Protein AF-A0A952HUH3-F1 (afdb_monomer)

Secondary structure (DSSP, 8-state):
--SHHHHHHHHHHHHHHHHHSS--SS--EEEEEEEEEEEEEE--HHHHHHH--S-EEEEEEEEEEEEES-HHHHHHHHHH-SSS-GGGT-S-------

Radius of gyration: 15.28 Å; Cα contacts (8 Å, |Δi|>4): 122; chains: 1; bounding box: 31×26×47 Å

Sequence (98 aa):
DENFQTELNNIMEATFREFYGRSLKETLKFYPLNMRKEVVKHTLRSFREKTGKPIMYITGNSGIFKLKGHPEDLQVIYQIGFGNRRSQGFGMVDVIGG

Solvent-accessible surface area (backbone atoms only — not comparable to full-atom values): 6060 Å² total; per-residue (Å²): 116,91,58,54,57,58,54,49,43,54,53,49,33,51,49,31,36,73,77,67,74,36,68,65,90,41,81,62,45,80,44,82,73,52,70,44,83,42,77,45,81,40,74,51,68,71,53,28,76,74,67,74,43,84,63,46,80,45,81,49,73,50,72,46,63,49,78,44,56,40,68,70,58,52,55,50,36,54,75,65,27,48,85,66,59,41,96,75,79,32,39,72,64,82,89,81,84,133

Mean predicted aligned error: 4.93 Å

Structure (mmCIF, N/CA/C/O backbone):
data_AF-A0A952HUH3-F1
#
_entry.id   AF-A0A952HUH3-F1
#
loop_
_atom_site.group_PDB
_atom_site.id
_atom_site.type_symbol
_atom_site.label_atom_id
_atom_site.label_alt_id
_atom_site.label_comp_id
_atom_site.label_asym_id
_atom_site.label_entity_id
_atom_site.label_seq_id
_atom_site.pdbx_PDB_ins_code
_atom_site.Cartn_x
_atom_site.Cartn_y
_atom_site.Cartn_z
_atom_site.occupancy
_atom_site.B_iso_or_equiv
_atom_site.auth_seq_id
_atom_site.auth_comp_id
_atom_site.auth_asym_id
_atom_site.auth_atom_id
_atom_site.pdbx_PDB_model_num
ATOM 1 N N . ASP A 1 1 ? -1.852 13.536 1.874 1.00 69.69 1 ASP A N 1
ATOM 2 C CA . ASP A 1 1 ? -0.892 13.571 2.984 1.00 69.69 1 ASP A CA 1
ATOM 3 C C . ASP A 1 1 ? 0.483 13.525 2.355 1.00 69.69 1 ASP A C 1
ATOM 5 O O . ASP A 1 1 ? 0.731 12.617 1.566 1.00 69.69 1 ASP A O 1
ATOM 9 N N . GLU A 1 2 ? 1.298 14.546 2.600 1.00 73.69 2 GLU A N 1
ATOM 10 C CA . GLU A 1 2 ? 2.629 14.679 1.997 1.00 73.69 2 GLU A CA 1
ATOM 11 C C . GLU A 1 2 ? 3.591 13.584 2.487 1.00 73.69 2 GLU A C 1
ATOM 13 O O . GLU A 1 2 ? 4.481 13.176 1.745 1.00 73.69 2 GLU A O 1
ATOM 18 N N . ASN A 1 3 ? 3.355 13.020 3.678 1.00 87.81 3 ASN A N 1
ATOM 19 C CA . ASN A 1 3 ? 4.217 11.997 4.273 1.00 87.81 3 ASN A CA 1
ATOM 20 C C . ASN A 1 3 ? 3.831 10.569 3.881 1.00 87.81 3 ASN A C 1
ATOM 22 O O . ASN A 1 3 ? 4.663 9.665 3.969 1.00 87.81 3 ASN A O 1
ATOM 26 N N . PHE A 1 4 ? 2.602 10.352 3.399 1.00 87.75 4 PHE A N 1
ATOM 27 C CA . PHE A 1 4 ? 2.099 9.008 3.102 1.00 87.75 4 PHE A CA 1
ATOM 28 C C . PHE A 1 4 ? 2.997 8.245 2.125 1.00 87.75 4 PHE A C 1
ATOM 30 O O . PHE A 1 4 ? 3.267 7.067 2.332 1.00 87.75 4 PHE A O 1
ATOM 37 N N . GLN A 1 5 ? 3.478 8.900 1.065 1.00 91.25 5 GLN A N 1
ATOM 38 C CA . GLN A 1 5 ? 4.318 8.226 0.076 1.00 91.25 5 GLN A CA 1
ATOM 39 C C . GLN A 1 5 ? 5.677 7.815 0.653 1.00 91.25 5 GLN A C 1
ATOM 41 O O . GLN A 1 5 ? 6.172 6.730 0.339 1.00 91.25 5 GLN A O 1
ATOM 46 N N . THR A 1 6 ? 6.260 8.650 1.509 1.00 93.69 6 THR A N 1
ATOM 47 C CA . THR A 1 6 ? 7.519 8.351 2.197 1.00 93.69 6 THR A CA 1
ATOM 48 C C . THR A 1 6 ? 7.337 7.189 3.168 1.00 93.69 6 THR A C 1
ATOM 50 O O . THR A 1 6 ? 8.071 6.206 3.099 1.00 93.69 6 THR A O 1
ATOM 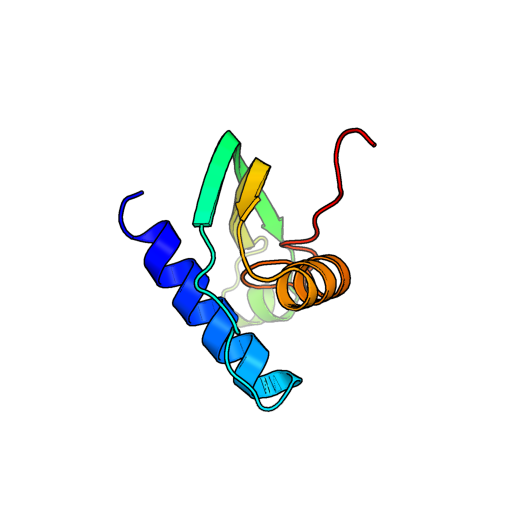53 N N . GLU A 1 7 ? 6.317 7.249 4.026 1.00 93.00 7 GLU A N 1
ATOM 54 C CA . GLU A 1 7 ? 6.016 6.185 4.990 1.00 93.00 7 GLU A CA 1
ATOM 55 C C . GLU A 1 7 ? 5.698 4.859 4.305 1.00 93.00 7 GLU A C 1
ATOM 57 O O . GLU A 1 7 ? 6.194 3.810 4.717 1.00 93.00 7 GLU A O 1
ATOM 62 N N . LEU A 1 8 ? 4.919 4.907 3.224 1.00 92.50 8 LEU A N 1
ATOM 63 C CA . LEU A 1 8 ? 4.618 3.743 2.411 1.00 92.50 8 LEU A CA 1
ATOM 64 C C . LEU A 1 8 ? 5.899 3.074 1.909 1.00 92.50 8 LEU A C 1
ATOM 66 O O . LEU A 1 8 ? 6.068 1.871 2.090 1.00 92.50 8 LEU A O 1
ATOM 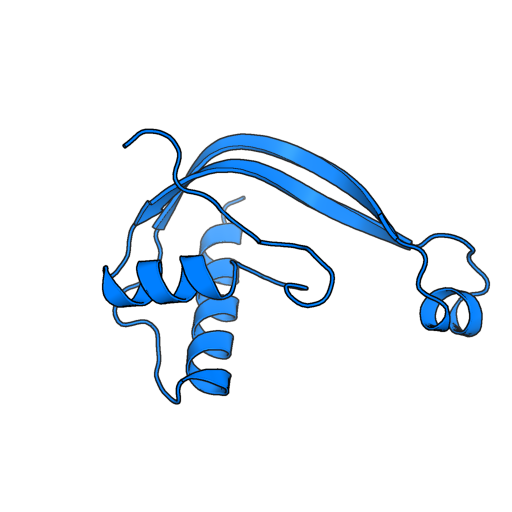70 N N . ASN A 1 9 ? 6.797 3.839 1.285 1.00 94.88 9 ASN A N 1
ATOM 71 C CA . ASN A 1 9 ? 8.047 3.283 0.780 1.00 94.88 9 ASN A CA 1
ATOM 72 C C . ASN A 1 9 ? 8.898 2.716 1.920 1.00 94.88 9 ASN A C 1
ATOM 74 O O . ASN A 1 9 ? 9.392 1.606 1.781 1.00 94.88 9 ASN A O 1
ATOM 78 N N . ASN A 1 10 ? 8.980 3.385 3.074 1.00 94.94 10 ASN A N 1
ATOM 79 C CA . ASN A 1 10 ? 9.714 2.873 4.237 1.00 94.94 10 ASN A CA 1
ATOM 80 C C . A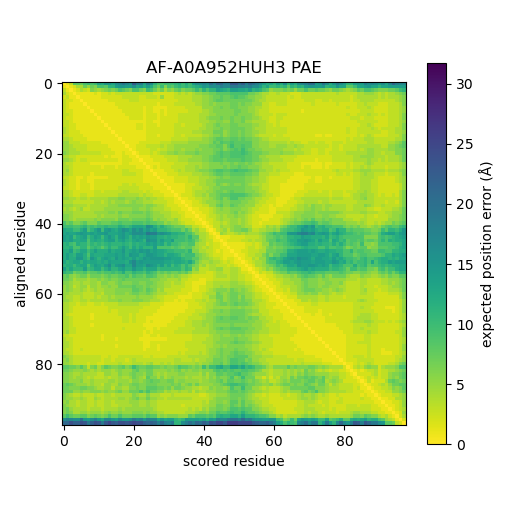SN A 1 10 ? 9.174 1.518 4.729 1.00 94.94 10 ASN A C 1
ATOM 82 O O . ASN A 1 10 ? 9.947 0.601 5.008 1.00 94.94 10 ASN A O 1
ATOM 86 N N . ILE A 1 11 ? 7.848 1.368 4.813 1.00 93.88 11 ILE A N 1
ATOM 87 C CA . ILE A 1 11 ? 7.202 0.111 5.222 1.00 93.88 11 ILE A CA 1
ATOM 88 C C . ILE A 1 11 ? 7.457 -0.994 4.195 1.00 93.88 11 ILE A C 1
ATOM 90 O O . ILE A 1 11 ? 7.738 -2.139 4.564 1.00 93.88 11 ILE A O 1
ATOM 94 N N . MET A 1 12 ? 7.346 -0.668 2.907 1.00 94.25 12 MET A N 1
ATOM 95 C CA . MET A 1 12 ? 7.538 -1.643 1.839 1.00 94.25 12 MET A CA 1
ATOM 96 C C . MET A 1 12 ? 9.009 -2.050 1.704 1.00 94.25 12 MET A C 1
ATOM 98 O O . MET A 1 12 ? 9.278 -3.235 1.554 1.00 94.25 12 MET A O 1
ATOM 102 N N . GLU A 1 13 ? 9.954 -1.127 1.868 1.00 95.56 13 GLU A N 1
ATOM 103 C CA . GLU A 1 13 ? 11.389 -1.420 1.967 1.00 95.56 13 GLU A CA 1
ATOM 104 C C . GLU A 1 13 ? 11.688 -2.403 3.101 1.00 95.56 13 GLU A C 1
ATOM 106 O O . GLU A 1 13 ? 12.321 -3.435 2.883 1.00 95.56 13 GLU A O 1
ATOM 111 N N . ALA A 1 14 ? 11.187 -2.124 4.309 1.00 94.25 14 ALA A N 1
ATOM 112 C CA . ALA A 1 14 ? 11.372 -3.009 5.456 1.00 94.25 14 ALA A CA 1
ATOM 113 C C . ALA A 1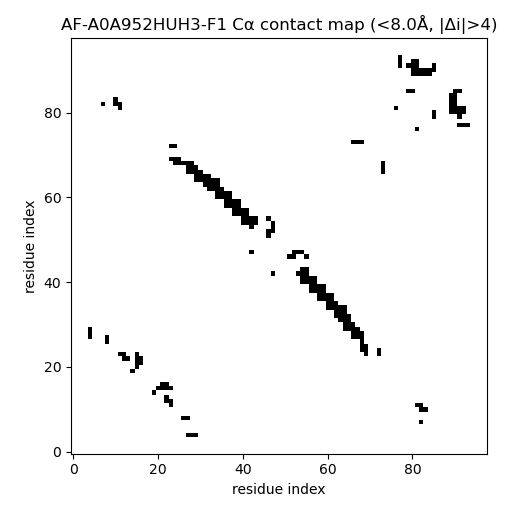 14 ? 10.762 -4.395 5.202 1.00 94.25 14 ALA A C 1
ATOM 115 O O . ALA A 1 14 ? 11.412 -5.411 5.433 1.00 94.25 14 ALA A O 1
ATOM 116 N N . THR A 1 15 ? 9.550 -4.433 4.641 1.00 92.81 15 THR A N 1
ATOM 117 C CA . THR A 1 15 ? 8.860 -5.675 4.273 1.00 92.81 15 THR A CA 1
ATOM 118 C C . THR A 1 15 ? 9.665 -6.490 3.261 1.00 92.81 15 THR A C 1
ATOM 120 O O . THR A 1 15 ? 9.845 -7.692 3.434 1.00 92.81 15 THR A O 1
ATOM 123 N N . PHE A 1 16 ? 10.147 -5.865 2.188 1.00 94.69 16 PHE A N 1
ATOM 124 C CA . PHE A 1 16 ? 10.900 -6.574 1.156 1.00 94.69 16 PHE A CA 1
ATOM 125 C C . PHE A 1 16 ? 12.230 -7.101 1.705 1.00 94.69 16 PHE A C 1
ATOM 127 O O . PHE A 1 16 ? 12.604 -8.239 1.414 1.00 94.69 16 PHE A O 1
ATOM 134 N N . ARG A 1 17 ? 12.900 -6.334 2.572 1.00 95.38 17 ARG A N 1
ATOM 135 C CA . ARG A 1 17 ? 14.140 -6.774 3.224 1.00 95.38 17 ARG A CA 1
ATOM 136 C C . ARG A 1 17 ? 13.906 -7.960 4.149 1.00 95.38 17 ARG A C 1
ATOM 138 O O . ARG A 1 17 ? 14.673 -8.914 4.094 1.00 95.38 17 ARG A O 1
ATOM 145 N N . GLU A 1 18 ? 12.851 -7.910 4.956 1.00 92.06 18 GLU A N 1
ATOM 146 C CA . GLU A 1 18 ? 12.512 -8.958 5.922 1.00 92.06 18 GLU A CA 1
ATOM 147 C C . GLU A 1 18 ? 12.099 -10.267 5.238 1.00 92.06 18 GLU A C 1
ATOM 149 O O . GLU A 1 18 ? 12.610 -11.329 5.585 1.00 92.06 18 GLU A O 1
ATOM 154 N N . PHE A 1 19 ? 11.205 -10.204 4.247 1.00 90.19 19 PHE A N 1
ATOM 155 C CA . PHE A 1 19 ? 10.604 -11.407 3.657 1.00 90.19 19 PHE A CA 1
ATOM 156 C C . PHE A 1 19 ? 11.314 -11.916 2.398 1.00 90.19 19 PHE A C 1
ATOM 158 O O . PHE A 1 19 ? 11.191 -13.094 2.073 1.00 90.19 19 PHE A O 1
ATOM 165 N N . TYR A 1 20 ? 12.049 -11.058 1.686 1.00 91.69 20 TYR A N 1
ATOM 166 C CA . TYR A 1 20 ? 12.661 -11.390 0.392 1.00 91.69 20 TYR A CA 1
ATOM 167 C C . TYR A 1 20 ? 14.169 -11.119 0.339 1.00 91.69 20 TYR A C 1
ATOM 169 O O . TYR A 1 20 ? 14.783 -11.320 -0.708 1.00 91.69 20 TYR A O 1
ATOM 177 N N . GLY A 1 21 ? 14.780 -10.650 1.435 1.00 94.56 21 GLY A N 1
ATOM 178 C CA . GLY A 1 21 ? 16.223 -10.404 1.513 1.00 94.56 21 GLY A CA 1
ATOM 179 C C . GLY A 1 21 ? 16.731 -9.311 0.566 1.00 94.56 21 GLY A C 1
ATOM 180 O O . GLY A 1 21 ? 17.928 -9.245 0.292 1.00 94.56 21 GLY A O 1
ATOM 181 N N . ARG A 1 22 ? 15.841 -8.461 0.038 1.00 95.94 22 ARG A N 1
ATOM 182 C CA . ARG A 1 22 ? 16.173 -7.403 -0.928 1.00 95.94 22 ARG A CA 1
ATOM 183 C C . ARG A 1 22 ? 15.358 -6.136 -0.691 1.00 95.94 22 ARG A C 1
ATOM 185 O O . ARG A 1 22 ? 14.326 -6.182 -0.044 1.00 95.94 22 ARG A O 1
ATOM 192 N N . SER A 1 23 ? 15.804 -5.019 -1.249 1.00 96.06 23 SER A N 1
ATOM 193 C CA . SER A 1 23 ? 15.045 -3.757 -1.269 1.00 96.06 23 SER A CA 1
ATOM 194 C C . SER A 1 23 ? 14.024 -3.742 -2.413 1.00 96.06 23 SER A C 1
ATOM 196 O O . SER A 1 23 ? 14.024 -4.644 -3.268 1.00 96.06 23 SER A O 1
ATOM 198 N N . LEU A 1 24 ? 13.182 -2.706 -2.461 1.00 96.19 24 LEU A N 1
ATOM 199 C CA . LEU A 1 24 ? 12.419 -2.410 -3.674 1.00 96.19 24 LEU A CA 1
ATOM 200 C C . LEU A 1 24 ? 13.393 -2.116 -4.824 1.00 96.19 24 LEU A C 1
ATOM 202 O O . LEU A 1 24 ? 14.431 -1.480 -4.637 1.00 96.19 24 LEU A O 1
ATOM 206 N N . LYS A 1 25 ? 13.069 -2.600 -6.021 1.00 97.19 25 LYS A N 1
ATOM 207 C CA . LYS A 1 25 ? 13.837 -2.331 -7.242 1.00 97.19 25 LYS A CA 1
ATOM 208 C C . LYS A 1 25 ? 13.627 -0.896 -7.717 1.00 97.19 25 LYS A C 1
ATOM 210 O O . LYS A 1 25 ? 14.544 -0.289 -8.258 1.00 97.19 25 LYS A O 1
ATOM 215 N N . GLU A 1 26 ? 12.432 -0.353 -7.488 1.00 96.50 26 GLU A N 1
ATOM 216 C CA . GLU A 1 26 ? 12.087 1.042 -7.758 1.00 96.50 26 GLU A CA 1
ATOM 217 C C . GLU A 1 26 ? 11.167 1.602 -6.670 1.00 96.50 26 GLU A C 1
ATOM 219 O O . GLU A 1 26 ? 10.298 0.901 -6.149 1.00 96.50 26 GLU A O 1
ATOM 224 N N . THR A 1 27 ? 11.306 2.896 -6.376 1.00 95.12 27 THR A N 1
ATOM 225 C CA . THR A 1 27 ? 10.407 3.607 -5.460 1.00 95.12 27 THR A CA 1
ATOM 226 C C . THR A 1 27 ? 8.964 3.560 -5.958 1.00 95.12 27 THR A C 1
ATOM 228 O O . THR A 1 27 ? 8.661 3.906 -7.104 1.00 95.12 27 THR A O 1
ATOM 231 N N . LEU A 1 28 ? 8.049 3.220 -5.057 1.00 95.94 28 LEU A N 1
ATOM 232 C CA . LEU A 1 28 ? 6.622 3.179 -5.332 1.00 95.94 28 LEU A CA 1
ATOM 233 C C . LEU A 1 28 ? 6.048 4.595 -5.429 1.00 95.94 28 LEU A C 1
ATOM 235 O O . LEU A 1 28 ? 6.297 5.452 -4.571 1.00 95.94 28 LEU A O 1
ATOM 239 N N . LYS A 1 29 ? 5.221 4.825 -6.453 1.00 96.19 29 LYS A N 1
ATOM 240 C CA . LYS A 1 29 ? 4.439 6.056 -6.630 1.00 96.19 29 LYS A CA 1
ATOM 241 C C . LYS A 1 29 ? 2.955 5.746 -6.531 1.00 96.19 29 LYS A C 1
ATOM 243 O O . LYS A 1 29 ? 2.423 4.976 -7.333 1.00 96.19 29 LYS A O 1
ATOM 248 N N . PHE A 1 30 ? 2.301 6.359 -5.552 1.00 94.50 30 PHE A N 1
ATOM 249 C CA . PHE A 1 30 ? 0.896 6.136 -5.241 1.00 94.50 30 PHE A CA 1
ATOM 250 C C . PHE A 1 30 ? 0.054 7.320 -5.716 1.00 94.50 30 PHE A C 1
ATOM 252 O O . PHE A 1 30 ? 0.324 8.464 -5.357 1.00 94.50 30 PHE A O 1
ATOM 259 N N . TYR A 1 31 ? -0.985 7.042 -6.497 1.00 94.31 31 TYR A N 1
ATOM 260 C CA . TYR A 1 31 ? -1.901 8.050 -7.021 1.00 94.31 31 TYR A CA 1
ATOM 261 C C . TYR A 1 31 ? -3.327 7.719 -6.562 1.00 94.31 31 TYR A C 1
ATOM 263 O O . TYR A 1 31 ? -3.943 6.810 -7.131 1.00 94.31 31 TYR A O 1
ATOM 271 N N . PRO A 1 32 ? -3.869 8.410 -5.541 1.00 93.56 32 PRO A N 1
ATOM 272 C CA . PRO A 1 32 ? -5.247 8.189 -5.116 1.00 93.56 32 PRO A CA 1
ATOM 273 C C . PRO A 1 32 ? -6.202 8.610 -6.240 1.00 93.56 32 PRO A C 1
ATOM 275 O O . PRO A 1 32 ? -6.064 9.705 -6.780 1.00 93.56 32 PRO A O 1
ATOM 278 N N . LEU A 1 33 ? -7.165 7.753 -6.592 1.00 93.56 33 LEU A N 1
ATOM 279 C CA . LEU A 1 33 ? -8.208 8.088 -7.570 1.00 93.56 33 LEU A CA 1
ATOM 280 C C . LEU A 1 33 ? -9.543 8.350 -6.880 1.00 93.56 33 LEU A C 1
ATOM 282 O O . LEU A 1 33 ? -10.137 9.408 -7.044 1.00 93.56 33 LEU A O 1
ATOM 286 N N . ASN A 1 34 ? -10.004 7.385 -6.088 1.00 93.38 34 ASN A N 1
ATOM 287 C CA . ASN A 1 34 ? -11.226 7.493 -5.307 1.00 93.38 34 ASN A CA 1
ATOM 288 C C . ASN A 1 34 ? -11.015 6.757 -3.987 1.00 93.38 34 ASN A C 1
ATOM 290 O O . ASN A 1 34 ? -11.242 5.553 -3.903 1.00 93.38 34 ASN A O 1
ATOM 294 N N . MET A 1 35 ? -10.515 7.477 -2.987 1.00 93.50 35 MET A N 1
ATOM 295 C CA . MET A 1 35 ? -10.182 6.945 -1.668 1.00 93.50 35 MET A CA 1
ATOM 296 C C . MET A 1 35 ? -11.101 7.558 -0.617 1.00 93.50 35 MET A C 1
ATOM 298 O O . MET A 1 35 ? -11.365 8.760 -0.645 1.00 93.50 35 MET A O 1
ATOM 302 N N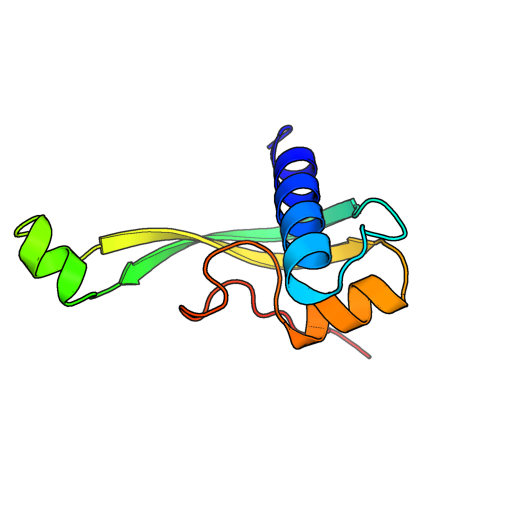 . ARG A 1 36 ? -11.525 6.755 0.358 1.00 93.06 36 ARG A N 1
ATOM 303 C CA . ARG A 1 36 ? -12.238 7.226 1.548 1.00 93.06 36 ARG A CA 1
ATOM 304 C C . ARG A 1 36 ? -11.554 6.732 2.817 1.0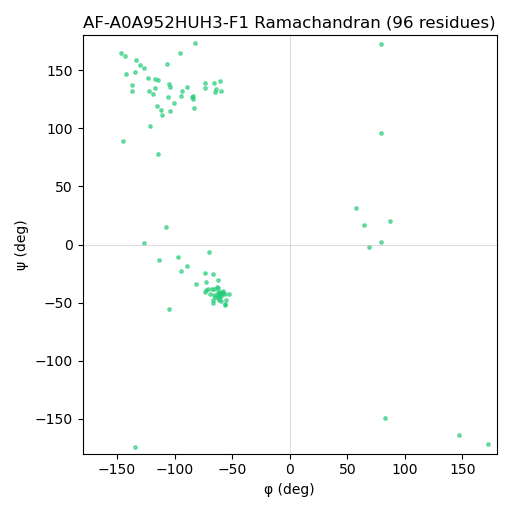0 93.06 36 ARG A C 1
ATOM 306 O O . ARG A 1 36 ? -10.943 5.663 2.830 1.00 93.06 36 ARG A O 1
ATOM 313 N N . LYS A 1 37 ? -11.695 7.506 3.893 1.00 92.88 37 LYS A N 1
ATOM 314 C CA . LYS A 1 37 ? -11.340 7.054 5.242 1.00 92.88 37 LYS A CA 1
ATOM 315 C C . LYS A 1 37 ? -12.389 6.060 5.726 1.00 92.88 37 LYS A C 1
ATOM 317 O O . LYS A 1 37 ? -13.583 6.278 5.533 1.00 92.88 37 LYS A O 1
ATOM 322 N N . GLU A 1 38 ? -11.943 5.005 6.387 1.00 91.62 38 GLU A N 1
ATOM 323 C CA . GLU A 1 38 ? -12.807 3.957 6.917 1.00 91.62 38 GLU A CA 1
ATOM 324 C C . GLU A 1 38 ? -12.349 3.569 8.321 1.00 91.62 38 GLU A C 1
ATOM 326 O O . GLU A 1 38 ? -11.153 3.473 8.596 1.00 91.62 38 GLU A O 1
ATOM 331 N N . VAL A 1 39 ? -13.302 3.384 9.233 1.00 91.50 39 VAL A N 1
ATOM 332 C CA . VAL A 1 39 ? -13.017 2.993 10.617 1.00 91.50 39 VAL A CA 1
ATOM 333 C C . VAL A 1 39 ? -13.516 1.574 10.826 1.00 91.50 39 VAL A C 1
ATOM 335 O O . VAL A 1 39 ? -14.719 1.320 10.847 1.00 91.50 39 VAL A O 1
ATOM 338 N N . VAL A 1 40 ? -12.580 0.651 11.013 1.00 88.81 40 VAL A N 1
ATOM 339 C CA . VAL A 1 40 ? -12.861 -0.764 11.236 1.00 88.81 40 VAL A CA 1
ATOM 340 C C . VAL A 1 40 ? -12.902 -1.042 12.735 1.00 88.81 40 VAL A C 1
ATOM 342 O O . VAL A 1 40 ? -11.972 -0.717 13.477 1.00 88.81 40 VAL A O 1
ATOM 345 N N . LYS A 1 41 ? -13.991 -1.667 13.191 1.00 88.69 41 LYS A N 1
ATOM 346 C CA . LYS A 1 41 ? -14.124 -2.183 14.557 1.00 88.69 41 LYS A CA 1
ATOM 347 C C . LYS A 1 41 ? -13.464 -3.555 14.623 1.00 88.69 41 LYS A C 1
ATOM 349 O O . LYS A 1 41 ? -13.923 -4.488 13.973 1.00 88.69 41 LYS A O 1
ATOM 354 N N . HIS A 1 42 ? -12.419 -3.691 15.427 1.00 81.88 42 HIS A N 1
ATOM 355 C CA . HIS A 1 42 ? -11.707 -4.946 15.614 1.00 81.88 42 HIS A CA 1
ATOM 356 C C . HIS A 1 42 ? -11.821 -5.425 17.065 1.00 81.88 42 HIS A C 1
ATOM 358 O O . HIS A 1 42 ? -11.670 -4.657 18.018 1.00 81.88 42 HIS A O 1
ATOM 364 N N . THR A 1 43 ? -12.108 -6.711 17.249 1.00 77.38 43 THR A N 1
ATOM 365 C CA . THR A 1 43 ? -12.310 -7.331 18.562 1.00 77.38 43 THR A CA 1
ATOM 366 C C . THR A 1 43 ? -11.212 -8.349 18.836 1.00 77.38 43 THR A C 1
ATOM 368 O O . THR A 1 43 ? -11.412 -9.554 18.700 1.00 77.38 43 THR A O 1
ATOM 371 N N . LEU A 1 44 ? -10.032 -7.863 19.217 1.00 80.56 44 LEU A N 1
ATOM 372 C CA . LEU A 1 44 ? -8.925 -8.723 19.633 1.00 80.56 44 LEU A CA 1
ATOM 373 C C . LEU A 1 44 ? -9.066 -9.079 21.114 1.00 80.56 44 LEU A C 1
ATOM 375 O O . LEU A 1 44 ? -9.168 -8.194 21.965 1.00 80.56 44 LEU A O 1
ATOM 379 N N . ARG A 1 45 ? -9.024 -10.377 21.431 1.00 80.12 45 ARG A N 1
ATOM 380 C CA . ARG A 1 45 ? -9.067 -10.872 22.817 1.00 80.12 45 ARG A CA 1
ATOM 381 C C . ARG A 1 45 ? -7.961 -10.246 23.672 1.00 80.12 45 ARG A C 1
ATOM 383 O O . ARG A 1 45 ? -8.246 -9.678 24.719 1.00 80.12 45 ARG A O 1
ATOM 390 N N . SER A 1 46 ? -6.734 -10.241 23.158 1.00 80.81 46 SER A N 1
ATOM 391 C CA . SER A 1 46 ? -5.572 -9.641 23.822 1.00 80.81 46 SER A CA 1
ATOM 392 C C . SER A 1 46 ? -5.710 -8.130 24.049 1.00 80.81 46 SER A C 1
ATOM 394 O O . SER A 1 46 ? -5.194 -7.604 25.031 1.00 80.81 46 SER A O 1
ATOM 396 N N . PHE A 1 47 ? -6.424 -7.412 23.175 1.00 83.31 47 PHE A N 1
ATOM 397 C CA . PHE A 1 47 ? -6.711 -5.988 23.366 1.00 83.31 47 PHE A CA 1
ATOM 398 C C . PHE A 1 47 ? -7.689 -5.767 24.523 1.00 83.31 47 PHE A C 1
ATOM 400 O O . PHE A 1 47 ? -7.469 -4.878 25.348 1.00 83.31 47 PHE A O 1
ATOM 407 N N . ARG A 1 48 ? -8.737 -6.597 24.612 1.00 84.88 48 ARG A N 1
ATOM 408 C CA . ARG A 1 48 ? -9.705 -6.555 25.718 1.00 84.88 48 ARG A CA 1
ATOM 409 C C . ARG A 1 48 ? -9.027 -6.838 27.052 1.00 84.88 48 ARG A C 1
ATOM 411 O O . ARG A 1 48 ? -9.204 -6.068 27.986 1.00 84.88 48 ARG A O 1
ATOM 418 N N . GLU A 1 49 ? -8.212 -7.889 27.107 1.00 86.81 49 GLU A N 1
ATOM 419 C CA . GLU A 1 49 ? -7.486 -8.295 28.317 1.00 86.81 49 GLU A CA 1
ATOM 420 C C . GLU A 1 49 ? -6.506 -7.212 28.795 1.00 86.81 49 GLU A C 1
ATOM 422 O O . GLU A 1 49 ? -6.398 -6.973 29.993 1.00 86.81 49 GLU A O 1
ATOM 427 N N . LYS A 1 50 ? -5.832 -6.503 27.877 1.00 86.56 50 LYS A N 1
ATOM 428 C CA . LYS A 1 50 ? -4.859 -5.455 28.236 1.00 86.56 50 LYS A CA 1
ATOM 429 C C . LYS A 1 50 ? -5.474 -4.103 28.585 1.00 86.56 50 LYS A C 1
ATOM 431 O O . LYS A 1 50 ? -4.897 -3.366 29.373 1.00 86.56 50 LYS A O 1
ATOM 436 N N . THR A 1 51 ? -6.578 -3.728 27.942 1.00 84.50 51 THR A N 1
ATOM 437 C CA . THR A 1 51 ? -7.109 -2.352 28.024 1.00 84.50 51 THR A CA 1
ATOM 438 C C . THR A 1 51 ? -8.451 -2.249 28.739 1.00 84.50 51 THR A C 1
ATOM 440 O O . THR A 1 51 ? -8.907 -1.140 29.006 1.00 84.50 51 THR A O 1
ATOM 443 N N . GLY A 1 52 ? -9.129 -3.375 28.974 1.00 84.94 52 GLY A N 1
ATOM 444 C CA . GLY A 1 52 ? -10.510 -3.416 29.457 1.00 84.94 52 GLY A CA 1
ATOM 445 C C . GLY A 1 52 ? -11.549 -2.922 28.440 1.00 84.94 52 GLY A C 1
ATOM 446 O O . GLY A 1 52 ? -12.744 -2.954 28.724 1.00 84.94 52 GLY A O 1
ATOM 447 N N . LYS A 1 53 ? -11.139 -2.468 27.245 1.00 84.50 53 LYS A N 1
ATOM 448 C CA . LYS A 1 53 ? -12.054 -1.929 26.231 1.00 84.50 53 LYS A CA 1
ATOM 449 C C . LYS A 1 53 ? -12.566 -3.037 25.305 1.00 84.50 53 LYS A C 1
ATOM 451 O O . LYS A 1 53 ? -11.767 -3.829 24.805 1.00 84.50 53 LYS A O 1
ATOM 456 N N . PRO A 1 54 ? -13.875 -3.076 24.992 1.00 82.88 54 PRO A N 1
ATOM 457 C CA . PRO A 1 54 ? -14.474 -4.172 24.227 1.00 82.88 54 PRO A CA 1
ATOM 458 C C . PRO A 1 54 ? -14.128 -4.147 22.730 1.00 82.88 54 PRO A C 1
ATOM 460 O O . PRO A 1 54 ? -14.195 -5.189 22.068 1.00 82.88 54 PRO A O 1
ATOM 463 N N . ILE A 1 55 ? -13.793 -2.973 22.186 1.00 86.00 55 ILE A N 1
ATOM 464 C CA . ILE A 1 55 ? -13.593 -2.741 20.752 1.00 86.00 55 ILE A CA 1
ATOM 465 C C . ILE A 1 55 ? -12.356 -1.866 20.549 1.00 86.00 55 ILE A C 1
ATOM 467 O O . ILE A 1 55 ? -12.218 -0.818 21.182 1.00 86.00 55 ILE A O 1
ATOM 471 N N . MET A 1 56 ? -11.489 -2.291 19.634 1.00 87.00 56 MET A N 1
ATOM 472 C CA . MET A 1 56 ? -10.424 -1.476 19.067 1.00 87.00 56 MET A CA 1
ATOM 473 C C . MET A 1 56 ? -10.937 -0.835 17.777 1.00 87.00 56 MET A C 1
ATOM 475 O O . MET A 1 56 ? -11.497 -1.521 16.926 1.00 87.00 56 MET A O 1
ATOM 479 N N . TYR A 1 57 ? -10.734 0.468 17.617 1.00 88.94 57 TYR A N 1
ATOM 480 C CA . TYR A 1 57 ? -11.053 1.173 16.378 1.00 88.94 57 TYR A CA 1
ATOM 481 C C . TYR A 1 57 ? -9.766 1.374 15.586 1.00 88.94 57 TYR A C 1
ATOM 483 O O . TYR A 1 57 ? -8.810 1.955 16.098 1.00 88.94 57 TYR A O 1
ATOM 491 N N . ILE A 1 58 ? -9.733 0.861 14.360 1.00 87.94 58 ILE A N 1
ATOM 492 C CA . ILE A 1 58 ? -8.600 0.997 13.447 1.00 87.94 58 ILE A CA 1
ATOM 493 C C . ILE A 1 58 ? -9.046 1.890 12.298 1.00 87.94 58 ILE A C 1
ATOM 495 O O . ILE A 1 58 ? -9.945 1.530 11.540 1.00 87.94 58 ILE A O 1
ATOM 499 N N . THR A 1 59 ? -8.419 3.055 12.174 1.00 89.62 59 THR A N 1
ATOM 500 C CA . THR A 1 59 ? -8.630 3.948 11.033 1.00 89.62 59 THR A CA 1
ATOM 501 C C . THR A 1 59 ? -7.740 3.503 9.881 1.00 89.62 59 THR A C 1
ATOM 503 O O . THR A 1 59 ? -6.526 3.387 10.041 1.00 89.62 59 THR A O 1
ATOM 506 N N . GLY A 1 60 ? -8.345 3.264 8.724 1.00 89.00 60 GLY A N 1
ATOM 507 C CA . GLY A 1 60 ? -7.671 2.940 7.474 1.00 89.00 60 GLY A CA 1
ATOM 508 C C . GLY A 1 60 ? -8.237 3.747 6.310 1.00 89.00 60 GLY A C 1
ATOM 509 O O . GLY A 1 60 ? -9.083 4.627 6.486 1.00 89.00 60 GLY A O 1
ATOM 510 N N . ASN A 1 61 ? -7.760 3.433 5.109 1.00 90.94 61 ASN A N 1
ATOM 511 C CA . ASN A 1 61 ? -8.300 3.966 3.865 1.00 90.94 61 ASN A CA 1
ATOM 512 C C . ASN A 1 61 ? -8.727 2.806 2.964 1.00 90.94 61 ASN A C 1
ATOM 514 O O . ASN A 1 61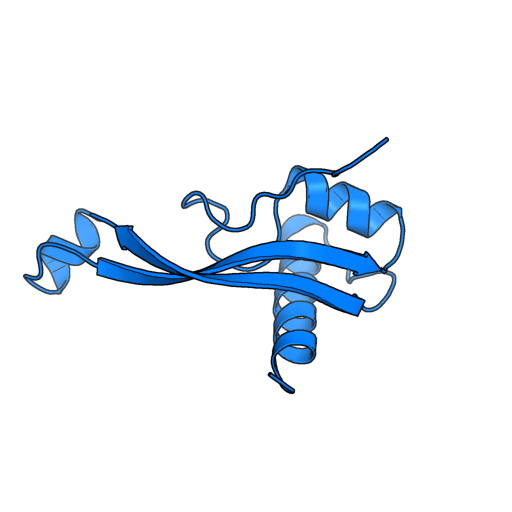 ? -8.033 1.791 2.905 1.00 90.94 61 ASN A O 1
ATOM 518 N N . SER A 1 62 ? -9.824 2.981 2.236 1.00 92.38 62 SER A N 1
ATOM 519 C CA . SER A 1 62 ? -10.288 2.043 1.212 1.00 92.38 62 SER A CA 1
ATOM 520 C C . SER A 1 62 ? -10.693 2.792 -0.050 1.00 92.38 62 SER A C 1
ATOM 522 O O . SER A 1 62 ? -11.123 3.947 0.006 1.00 92.38 62 SER A O 1
ATOM 524 N N . GLY A 1 63 ? -10.520 2.155 -1.207 1.00 93.38 63 GLY A N 1
ATOM 525 C CA . GLY A 1 63 ? -10.849 2.771 -2.484 1.00 93.38 63 GLY A CA 1
ATOM 526 C C . GLY A 1 63 ? -9.945 2.351 -3.633 1.00 93.38 63 GLY A C 1
ATOM 527 O O . GLY A 1 63 ? -9.235 1.353 -3.559 1.00 93.38 63 GLY A O 1
ATOM 528 N N . ILE A 1 64 ? -10.005 3.143 -4.699 1.00 95.06 64 ILE A N 1
ATOM 529 C CA . ILE A 1 64 ? -9.312 2.923 -5.965 1.00 95.06 64 ILE A CA 1
ATOM 530 C C . ILE A 1 64 ? -8.109 3.862 -6.052 1.00 95.06 64 ILE A C 1
ATOM 532 O O . ILE A 1 64 ? -8.208 5.066 -5.790 1.00 95.06 64 ILE A O 1
ATOM 536 N N . PHE A 1 65 ? -6.976 3.323 -6.486 1.00 94.38 65 PHE A N 1
ATOM 537 C CA . PHE A 1 65 ? -5.741 4.066 -6.703 1.00 94.38 65 PHE A CA 1
ATOM 538 C C . PHE A 1 65 ? -4.953 3.476 -7.875 1.00 94.38 65 PHE A C 1
ATOM 540 O O . PHE A 1 65 ? -5.209 2.354 -8.306 1.00 94.38 65 PHE A O 1
ATOM 547 N N . LYS A 1 66 ? -3.975 4.230 -8.383 1.00 95.19 66 LYS A N 1
ATOM 548 C CA . LYS A 1 66 ? -2.929 3.698 -9.268 1.00 95.19 66 LYS A CA 1
ATOM 549 C C . LYS A 1 66 ? -1.632 3.565 -8.486 1.00 95.19 66 LYS A C 1
ATOM 551 O O . LYS A 1 66 ? -1.264 4.474 -7.740 1.00 95.19 66 LYS A O 1
ATOM 556 N N . LEU A 1 67 ? -0.925 2.465 -8.705 1.00 95.19 67 LEU A N 1
ATOM 557 C CA . LEU A 1 67 ? 0.404 2.224 -8.157 1.00 95.19 67 LEU A CA 1
ATOM 558 C C . LEU A 1 67 ? 1.389 2.058 -9.311 1.00 95.19 67 LEU A C 1
ATOM 560 O O . LEU A 1 67 ? 1.128 1.299 -10.240 1.00 95.19 67 LEU A O 1
ATOM 564 N N . LYS A 1 68 ? 2.501 2.790 -9.265 1.00 96.31 68 LYS A N 1
ATOM 565 C CA . LYS A 1 68 ? 3.621 2.618 -10.197 1.00 96.31 68 LYS A CA 1
ATOM 566 C C . LYS A 1 68 ? 4.863 2.179 -9.434 1.00 96.31 68 LYS A C 1
ATOM 568 O O . LYS A 1 68 ? 5.107 2.676 -8.337 1.00 96.31 68 LYS A O 1
ATOM 573 N N . GLY A 1 69 ? 5.636 1.296 -10.047 1.00 96.50 69 GLY A N 1
ATOM 574 C CA . GLY A 1 69 ? 6.893 0.753 -9.545 1.00 96.50 69 GLY A CA 1
ATOM 575 C C . GLY A 1 69 ? 7.368 -0.369 -10.464 1.00 96.50 69 GLY A C 1
ATOM 576 O O . GLY A 1 69 ? 6.761 -0.607 -11.513 1.00 96.50 69 GLY A O 1
ATOM 577 N N . HIS A 1 70 ? 8.411 -1.082 -10.048 1.00 97.94 70 HIS A N 1
ATOM 578 C CA . HIS A 1 70 ? 8.957 -2.184 -10.830 1.00 97.94 70 HIS A CA 1
ATOM 579 C C . HIS A 1 70 ? 7.931 -3.332 -10.964 1.00 97.94 70 HIS A C 1
ATOM 581 O O . HIS A 1 70 ? 7.369 -3.746 -9.946 1.00 97.94 70 HIS A O 1
ATOM 587 N N . PRO A 1 71 ? 7.705 -3.911 -12.161 1.00 96.56 71 PRO A N 1
ATOM 588 C CA . PRO A 1 71 ? 6.678 -4.938 -12.380 1.00 96.56 71 PRO A CA 1
ATOM 589 C C . PRO A 1 71 ? 6.754 -6.132 -11.420 1.00 96.56 71 PRO A C 1
ATOM 591 O O . PRO A 1 71 ? 5.740 -6.556 -10.874 1.00 96.56 71 PRO A O 1
ATOM 594 N N . GLU A 1 72 ? 7.959 -6.641 -11.153 1.00 95.88 72 GLU A N 1
ATOM 595 C CA . GLU A 1 72 ? 8.151 -7.738 -10.190 1.00 95.88 72 GLU A CA 1
ATOM 596 C C . GLU A 1 72 ? 7.753 -7.362 -8.755 1.00 95.88 72 GLU A C 1
ATOM 598 O O . GLU A 1 72 ? 7.208 -8.190 -8.031 1.00 95.88 72 GLU A O 1
ATOM 603 N N . ASP A 1 73 ? 8.000 -6.119 -8.336 1.00 96.00 73 ASP A N 1
ATOM 604 C CA . ASP A 1 73 ? 7.623 -5.666 -6.997 1.00 96.00 73 ASP A CA 1
ATOM 605 C C . ASP A 1 73 ? 6.111 -5.484 -6.901 1.00 96.00 73 ASP A C 1
ATOM 607 O O . ASP A 1 73 ? 5.509 -5.870 -5.901 1.00 96.00 73 ASP A O 1
ATOM 611 N N . LEU A 1 74 ? 5.482 -4.961 -7.958 1.00 95.50 74 LEU A N 1
ATOM 612 C CA . LEU A 1 74 ? 4.027 -4.852 -8.048 1.00 95.50 74 LEU A CA 1
ATOM 613 C C . LEU A 1 74 ? 3.357 -6.231 -7.972 1.00 95.50 74 LEU A C 1
ATOM 615 O O . LEU A 1 74 ? 2.362 -6.379 -7.263 1.00 95.50 74 LEU A O 1
ATOM 619 N N . GLN A 1 75 ? 3.929 -7.244 -8.629 1.00 94.81 75 GLN A N 1
ATOM 620 C CA . GLN A 1 75 ? 3.437 -8.621 -8.559 1.00 94.81 75 GLN A CA 1
ATOM 621 C C . GLN A 1 75 ? 3.538 -9.196 -7.139 1.00 94.81 75 GLN A C 1
ATOM 623 O O . GLN A 1 75 ? 2.592 -9.813 -6.651 1.00 94.81 75 GLN A O 1
ATOM 628 N N . VAL A 1 76 ? 4.661 -8.972 -6.453 1.00 94.25 76 VAL A N 1
ATOM 629 C CA . VAL A 1 76 ? 4.832 -9.391 -5.054 1.00 94.25 76 VAL A CA 1
ATOM 630 C C . VAL A 1 76 ? 3.820 -8.688 -4.148 1.00 94.25 76 VAL A C 1
ATOM 632 O O . VAL A 1 76 ? 3.163 -9.337 -3.335 1.00 94.25 76 VAL A O 1
ATOM 635 N N . ILE A 1 77 ? 3.649 -7.373 -4.307 1.00 93.88 77 ILE A N 1
ATOM 636 C CA . ILE A 1 77 ? 2.684 -6.567 -3.546 1.00 93.88 77 ILE A CA 1
ATOM 637 C C . ILE A 1 77 ? 1.255 -7.072 -3.748 1.00 93.88 77 ILE A C 1
ATOM 639 O O . ILE A 1 77 ? 0.502 -7.156 -2.780 1.00 93.88 77 ILE A O 1
ATOM 643 N N . TYR A 1 78 ? 0.889 -7.435 -4.977 1.00 93.56 78 TYR A N 1
ATOM 644 C CA . TYR A 1 78 ? -0.418 -8.014 -5.280 1.00 93.56 78 TYR A CA 1
ATOM 645 C C . TYR A 1 78 ? -0.672 -9.299 -4.477 1.00 93.56 78 TYR A C 1
ATOM 647 O O . TYR A 1 78 ? -1.748 -9.477 -3.916 1.00 93.56 78 TYR A O 1
ATOM 655 N N . GLN A 1 79 ? 0.341 -10.160 -4.348 1.00 90.75 79 GLN A N 1
ATOM 656 C CA . GLN A 1 79 ? 0.227 -11.432 -3.627 1.00 90.75 79 GLN A CA 1
ATOM 657 C C . GLN A 1 79 ? 0.180 -11.269 -2.104 1.00 90.75 79 GLN A C 1
ATOM 659 O O . GLN A 1 79 ? -0.574 -11.973 -1.435 1.00 90.75 79 GLN A O 1
ATOM 664 N N . ILE A 1 80 ? 0.994 -10.372 -1.539 1.00 90.38 80 ILE A N 1
ATOM 665 C CA . ILE A 1 80 ? 1.139 -10.251 -0.077 1.00 90.38 80 ILE A CA 1
ATOM 666 C C . ILE A 1 80 ? 0.283 -9.145 0.542 1.00 90.38 80 ILE A C 1
ATOM 668 O O . ILE A 1 80 ? 0.217 -9.044 1.769 1.00 90.38 80 ILE A O 1
ATOM 672 N N . GLY A 1 81 ? -0.321 -8.289 -0.279 1.00 88.69 81 GLY A N 1
ATOM 673 C CA . GLY A 1 81 ? -0.971 -7.057 0.147 1.00 88.69 81 GLY A CA 1
ATOM 674 C C . GLY A 1 81 ? 0.007 -5.908 0.421 1.00 88.69 81 GLY A C 1
ATOM 675 O O . GLY A 1 81 ? 1.229 -6.049 0.455 1.00 88.69 81 GLY A O 1
ATOM 676 N N . PHE A 1 82 ? -0.559 -4.734 0.661 1.00 85.56 82 PHE A N 1
ATOM 677 C CA . PHE A 1 82 ? 0.113 -3.443 0.675 1.00 85.56 82 PHE A CA 1
ATOM 678 C C . PHE A 1 82 ? -0.054 -2.727 2.022 1.00 85.56 82 PHE A C 1
ATOM 680 O O . PHE A 1 82 ? -1.161 -2.610 2.545 1.00 85.56 82 PHE A O 1
ATOM 687 N N . GLY A 1 83 ? 1.043 -2.220 2.593 1.00 84.88 83 GLY A N 1
ATOM 688 C CA . GLY A 1 83 ? 1.034 -1.509 3.876 1.00 84.88 83 GLY A CA 1
ATOM 689 C C . GLY A 1 83 ? 1.052 -2.420 5.114 1.00 84.88 83 GLY A C 1
ATOM 690 O O . GLY A 1 83 ? 1.642 -3.502 5.121 1.00 84.88 83 GLY A O 1
ATOM 691 N N . ASN A 1 84 ? 0.443 -1.951 6.206 1.00 85.06 84 ASN A N 1
ATOM 692 C CA . ASN A 1 84 ? 0.522 -2.584 7.527 1.00 85.06 84 ASN A CA 1
ATOM 693 C C . ASN A 1 84 ? -0.652 -3.529 7.822 1.00 85.06 84 ASN A C 1
ATOM 695 O O . ASN A 1 84 ? -1.704 -3.455 7.196 1.00 85.06 84 ASN A O 1
ATOM 699 N N . ARG A 1 85 ? -0.489 -4.379 8.850 1.00 83.44 85 ARG A N 1
ATOM 700 C CA . ARG A 1 85 ? -1.537 -5.279 9.385 1.00 83.44 85 ARG A CA 1
ATOM 701 C C . ARG A 1 85 ? -2.129 -6.244 8.347 1.00 83.44 85 ARG A C 1
ATOM 703 O O . ARG A 1 85 ? -3.280 -6.656 8.465 1.00 83.44 85 ARG A O 1
ATOM 710 N N . ARG A 1 86 ? -1.315 -6.661 7.375 1.00 83.38 86 ARG A N 1
ATOM 711 C CA . ARG A 1 86 ? -1.714 -7.579 6.296 1.00 83.38 86 ARG A CA 1
ATOM 712 C C . ARG A 1 86 ? -2.247 -8.917 6.816 1.00 83.38 86 ARG A C 1
ATOM 714 O O . ARG A 1 86 ? -3.303 -9.368 6.391 1.00 83.38 86 ARG A O 1
ATOM 721 N N . SER A 1 87 ? -1.627 -9.465 7.863 1.00 81.81 87 SER A N 1
ATOM 722 C CA . SER A 1 87 ? -2.103 -10.673 8.558 1.00 81.81 87 SER A CA 1
ATOM 723 C C . SER A 1 87 ? -3.395 -10.492 9.375 1.00 81.81 87 SER A C 1
ATOM 725 O O . SER A 1 87 ? -3.930 -11.471 9.884 1.00 81.81 87 SER A O 1
ATOM 727 N N . GLN A 1 88 ? -3.907 -9.264 9.514 1.00 83.06 88 GLN A N 1
ATOM 728 C CA . GLN A 1 88 ? -5.170 -8.945 10.200 1.00 83.06 88 GLN A CA 1
ATOM 729 C C . GLN A 1 88 ? -6.279 -8.551 9.206 1.00 83.06 88 GLN A C 1
ATOM 731 O O . GLN A 1 88 ? -7.288 -7.983 9.618 1.00 83.06 88 GLN A O 1
ATOM 736 N N . GLY A 1 89 ? -6.094 -8.827 7.908 1.00 83.44 89 GLY A N 1
ATOM 737 C CA . GLY A 1 89 ? -7.098 -8.577 6.868 1.00 83.44 89 GLY A CA 1
ATOM 738 C C . GLY A 1 89 ? -7.073 -7.169 6.264 1.00 83.44 89 GLY A C 1
ATOM 739 O O . GLY A 1 89 ? -8.069 -6.740 5.691 1.00 83.44 89 GLY A O 1
ATOM 740 N N . PHE A 1 90 ? -5.963 -6.438 6.388 1.00 89.19 90 PHE A N 1
ATOM 741 C CA . PHE A 1 90 ? -5.800 -5.104 5.798 1.00 89.19 90 PHE A CA 1
ATOM 742 C C . PHE A 1 90 ? -4.860 -5.130 4.590 1.00 89.19 90 PHE A C 1
ATOM 744 O O . PHE A 1 90 ? -3.983 -5.979 4.488 1.00 89.19 90 PHE A O 1
ATOM 751 N N . GLY A 1 91 ? -5.005 -4.161 3.686 1.00 89.69 91 GLY A N 1
ATOM 752 C CA . GLY A 1 91 ? -4.026 -3.935 2.621 1.00 89.69 91 GLY A CA 1
ATOM 753 C C . GLY A 1 91 ? -4.117 -4.881 1.423 1.00 89.69 91 GLY A C 1
ATOM 754 O O . GLY A 1 91 ? -3.304 -4.763 0.514 1.00 89.69 91 GLY A O 1
ATOM 755 N N . MET A 1 92 ? -5.078 -5.803 1.382 1.00 92.00 92 MET A N 1
ATOM 756 C CA . MET A 1 92 ? -5.324 -6.610 0.186 1.00 92.00 92 MET A CA 1
ATOM 757 C C . MET A 1 92 ? -5.831 -5.720 -0.954 1.00 92.00 92 MET A C 1
ATOM 759 O O . MET A 1 92 ? -6.624 -4.804 -0.727 1.00 92.00 92 MET A O 1
ATOM 763 N N . VAL A 1 93 ? -5.346 -5.972 -2.165 1.00 92.25 93 VAL A N 1
ATOM 764 C CA . VAL A 1 93 ? -5.646 -5.177 -3.360 1.00 92.25 93 VAL A CA 1
ATOM 765 C C . VAL A 1 93 ? -6.082 -6.101 -4.482 1.00 92.25 93 VAL A C 1
ATOM 767 O O . VAL A 1 93 ? -5.690 -7.264 -4.503 1.00 92.25 93 VAL A O 1
ATOM 770 N N . ASP A 1 94 ? -6.860 -5.568 -5.418 1.00 92.44 94 ASP A N 1
ATOM 771 C CA . ASP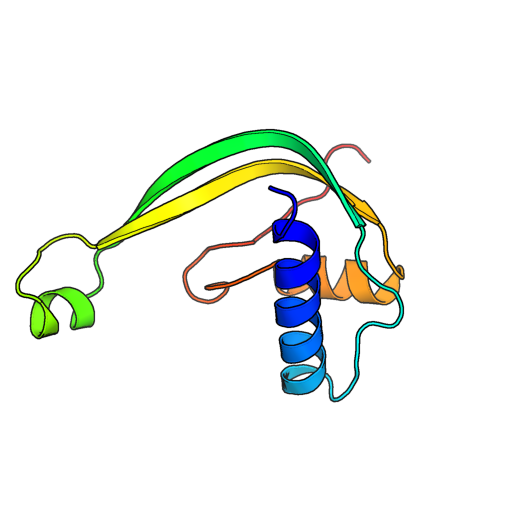 A 1 94 ? -7.185 -6.264 -6.656 1.00 92.44 94 ASP A CA 1
ATOM 772 C C . ASP A 1 94 ? -7.019 -5.336 -7.867 1.00 92.44 94 ASP A C 1
ATOM 774 O O . ASP A 1 94 ? -7.017 -4.107 -7.722 1.00 92.44 94 ASP A O 1
ATOM 778 N N . VAL A 1 95 ? -6.852 -5.915 -9.056 1.00 91.38 95 VAL A N 1
ATOM 779 C CA . VAL A 1 95 ? -6.735 -5.161 -10.309 1.00 91.38 95 VAL A CA 1
ATOM 780 C C . VAL A 1 95 ? -8.130 -4.830 -10.826 1.00 91.38 95 VAL A C 1
ATOM 782 O O . VAL A 1 95 ? -8.979 -5.701 -10.984 1.00 91.38 95 VAL A O 1
ATOM 785 N N . ILE A 1 96 ? -8.369 -3.553 -11.120 1.00 87.62 96 ILE A N 1
ATOM 786 C CA . ILE A 1 96 ? -9.653 -3.079 -11.641 1.00 87.62 96 ILE A CA 1
ATOM 787 C C . ILE A 1 96 ? -9.506 -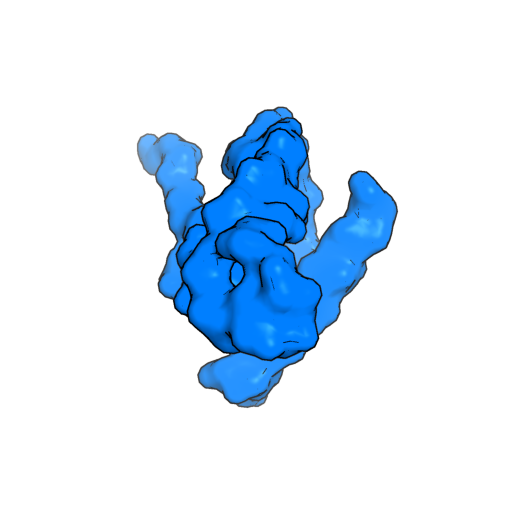2.817 -13.140 1.00 87.62 96 ILE A C 1
ATOM 789 O O . ILE A 1 96 ? -8.792 -1.894 -13.525 1.00 87.62 96 ILE A O 1
ATOM 793 N N . GLY A 1 97 ? -10.225 -3.595 -13.957 1.00 71.19 97 GLY A N 1
ATOM 794 C CA . GLY A 1 97 ? -10.301 -3.434 -15.414 1.00 71.19 97 GLY A CA 1
ATOM 795 C C . GLY A 1 97 ? -9.090 -4.005 -16.156 1.00 71.19 97 GLY A C 1
ATOM 796 O O . GLY A 1 97 ? -8.075 -3.324 -16.295 1.00 71.19 97 GLY A O 1
ATOM 797 N N . GLY A 1 98 ? -9.230 -5.246 -16.632 1.00 50.12 98 GLY A N 1
ATOM 798 C CA . GLY A 1 98 ? -8.351 -5.872 -17.626 1.00 50.12 98 GLY A CA 1
ATOM 799 C C . GLY A 1 98 ? -8.909 -5.752 -19.036 1.00 50.12 98 GLY A C 1
ATOM 800 O O . GLY A 1 98 ? -10.136 -5.532 -19.160 1.00 50.12 98 GLY A O 1
#

Foldseek 3Di:
DVCVQVVQQVQLQVVCCVPPVDGFPWRKDKFDDDKDKDWDWDADPVCCVVPVDRTDIDIDMDDDIDMDGDPVSVVVCQVQFGDPPSVVVPRHDDDDDD

pLDDT: mean 89.78, std 7.05, range [50.12, 97.94]

Nearest PDB structures (foldseek):
  5jzt-assembly1_A  TM=3.502E-01  e=3.034E+00  Aeromonas hydrophila
  5t7v-assembly1_S1  TM=2.543E-01  e=1.007E+00  Staphylococcus aureus
  5ibb-assembly2_1A  TM=2.730E-01  e=3.238E+00  Thermus thermophilus HB8
  5fs4-assembly1_B  TM=2.528E-01  e=5.806E+00  Acinetobacter phage AP205